Protein AF-A0A2H9QKW8-F1 (afdb_monomer)

Foldseek 3Di:
DDFPFAPQDLPVLVVLLVVLVVLLVVLVPDDQALVCQLVSLVSPLVSQLSNLQSQQSNVRTHDPDSVSSLVSSQPDDDDDPDRSVCSVVSVVVNVCVVPVVDRRGSVCVVDDNDDDDDDDDDD

Structure (mmCIF, N/CA/C/O backbone):
data_AF-A0A2H9QKW8-F1
#
_entry.id   AF-A0A2H9QKW8-F1
#
loop_
_atom_site.group_PDB
_atom_site.id
_atom_site.type_symbol
_atom_site.label_atom_id
_atom_site.label_alt_id
_atom_site.label_comp_id
_atom_site.label_asym_id
_atom_site.label_entity_id
_atom_site.label_seq_id
_atom_site.pdbx_PDB_ins_code
_atom_site.Cartn_x
_atom_site.Cartn_y
_atom_site.Cartn_z
_atom_site.occupancy
_atom_site.B_iso_or_equiv
_atom_site.auth_seq_id
_atom_site.auth_comp_id
_atom_site.auth_asym_id
_atom_site.auth_atom_id
_atom_site.pdbx_PDB_model_num
ATOM 1 N N . MET A 1 1 ? 3.982 5.025 25.384 1.00 41.78 1 MET A N 1
ATOM 2 C CA . MET A 1 1 ? 3.615 5.489 24.026 1.00 41.78 1 MET A CA 1
ATOM 3 C C . MET A 1 1 ? 2.191 6.009 24.084 1.00 41.78 1 MET A C 1
ATOM 5 O O . MET A 1 1 ? 1.300 5.231 24.384 1.00 41.78 1 MET A O 1
ATOM 9 N N . SER A 1 2 ? 1.990 7.316 23.900 1.00 44.78 2 SER A N 1
ATOM 10 C CA . SER A 1 2 ? 0.650 7.911 23.856 1.00 44.78 2 SER A CA 1
ATOM 11 C C . SER A 1 2 ? 0.166 7.875 22.409 1.00 44.78 2 SER A C 1
ATOM 13 O O . SER A 1 2 ? 0.569 8.703 21.594 1.00 44.78 2 SER A O 1
ATOM 15 N N . SER A 1 3 ? -0.624 6.863 22.057 1.00 55.41 3 SER A N 1
ATOM 16 C CA . SER A 1 3 ? -1.391 6.869 20.812 1.00 55.41 3 SER A CA 1
ATOM 17 C C . SER A 1 3 ? -2.355 8.051 20.881 1.00 55.41 3 SER A C 1
ATOM 19 O O . SER A 1 3 ? -3.214 8.082 21.763 1.00 55.41 3 SER A O 1
ATOM 21 N N . ARG A 1 4 ? -2.215 9.047 19.995 1.00 58.78 4 ARG A N 1
ATOM 22 C CA . ARG A 1 4 ? -3.203 10.129 19.891 1.00 58.78 4 ARG A CA 1
ATOM 23 C C . ARG A 1 4 ? -4.526 9.508 19.443 1.00 58.78 4 ARG A C 1
ATOM 25 O O . ARG A 1 4 ? -4.689 9.175 18.271 1.00 58.78 4 ARG A O 1
ATOM 32 N N . ILE A 1 5 ? -5.435 9.315 20.397 1.00 60.81 5 ILE A N 1
ATOM 33 C CA . ILE A 1 5 ? -6.786 8.821 20.144 1.00 60.81 5 ILE A CA 1
ATOM 34 C C . ILE A 1 5 ? -7.520 9.912 19.364 1.00 60.81 5 ILE A C 1
ATOM 36 O O . ILE A 1 5 ? -7.713 11.025 19.855 1.00 60.81 5 ILE A O 1
ATOM 40 N N . LYS A 1 6 ? -7.887 9.600 18.125 1.00 68.12 6 LYS A N 1
ATOM 41 C CA . LYS A 1 6 ? -8.794 10.392 17.298 1.00 68.12 6 LYS A CA 1
ATOM 42 C C . LYS A 1 6 ? -10.198 9.791 17.425 1.00 68.12 6 LYS A C 1
ATOM 44 O O . LYS A 1 6 ? -10.360 8.619 17.753 1.00 68.12 6 LYS A O 1
ATOM 49 N N . HIS A 1 7 ? -11.240 10.573 17.161 1.00 81.25 7 HIS A N 1
ATOM 50 C CA . HIS A 1 7 ? -12.573 9.992 17.011 1.00 81.25 7 HIS A CA 1
ATOM 51 C C . HIS A 1 7 ? -12.584 9.015 15.822 1.00 81.25 7 HIS A C 1
ATOM 53 O O . HIS A 1 7 ? -11.921 9.273 14.813 1.00 81.25 7 HIS A O 1
ATOM 59 N N . GLN A 1 8 ? -13.313 7.901 15.942 1.00 88.44 8 GLN A N 1
ATOM 60 C CA . GLN A 1 8 ? -13.488 6.960 14.834 1.00 88.44 8 GLN A CA 1
ATOM 61 C C . GLN A 1 8 ? -14.112 7.680 13.641 1.00 88.44 8 GLN A C 1
ATOM 63 O O . GLN A 1 8 ? -15.160 8.307 13.771 1.00 88.44 8 GLN A O 1
ATOM 68 N N . ASP A 1 9 ? -13.491 7.565 12.470 1.00 90.44 9 ASP A N 1
ATOM 69 C CA . ASP A 1 9 ? -13.959 8.263 11.274 1.00 90.44 9 ASP A CA 1
ATOM 70 C C . ASP A 1 9 ? -14.073 7.298 10.093 1.00 90.44 9 ASP A C 1
ATOM 72 O O . ASP A 1 9 ? -13.197 7.186 9.233 1.00 90.44 9 ASP A O 1
ATOM 76 N N . LYS A 1 10 ? -15.192 6.566 10.061 1.00 93.56 10 LYS A N 1
ATOM 77 C CA . LYS A 1 10 ? -15.484 5.591 9.000 1.00 93.56 10 LYS A CA 1
ATOM 78 C C . LYS A 1 10 ? -15.580 6.250 7.622 1.00 93.56 10 LYS A C 1
ATOM 80 O O . LYS A 1 10 ? -15.179 5.643 6.633 1.00 93.56 10 LYS A O 1
ATOM 85 N N . LYS A 1 11 ? -16.074 7.491 7.543 1.00 95.31 11 LYS A N 1
ATOM 86 C CA . LYS A 1 11 ? -16.207 8.224 6.274 1.00 95.31 11 LYS A CA 1
ATOM 87 C C . LYS A 1 11 ? -14.831 8.574 5.709 1.00 95.31 11 LYS A C 1
ATOM 89 O O . LYS A 1 11 ? -14.588 8.381 4.515 1.00 95.31 11 LYS A O 1
ATOM 94 N N . ASN A 1 12 ? -13.918 9.032 6.562 1.00 94.94 12 ASN A N 1
ATOM 95 C CA . ASN A 1 12 ? -12.536 9.272 6.172 1.00 94.94 12 ASN A CA 1
ATOM 96 C C . ASN A 1 12 ? -11.824 7.966 5.795 1.00 94.94 12 ASN A C 1
ATOM 98 O O . ASN A 1 12 ? -11.198 7.907 4.742 1.00 94.94 12 ASN A O 1
ATOM 102 N N . ALA A 1 13 ? -11.996 6.890 6.570 1.00 95.94 13 ALA A N 1
ATOM 103 C CA . ALA A 1 13 ? -11.437 5.580 6.226 1.00 95.94 13 ALA A CA 1
ATOM 104 C C . ALA A 1 13 ? -11.871 5.110 4.821 1.00 95.94 13 ALA A C 1
ATOM 106 O O . ALA A 1 13 ? -11.027 4.728 4.013 1.00 95.94 13 ALA A O 1
ATOM 107 N N . ILE A 1 14 ? -13.161 5.225 4.485 1.00 97.50 14 ILE A N 1
ATOM 108 C CA . ILE A 1 14 ? -13.677 4.919 3.137 1.00 97.50 14 ILE A CA 1
ATOM 109 C C . ILE A 1 14 ? -13.042 5.830 2.078 1.00 97.50 14 ILE A C 1
ATOM 111 O O . ILE A 1 14 ? -12.671 5.375 0.998 1.00 97.50 14 ILE A O 1
ATOM 115 N N . SER A 1 15 ? -12.874 7.117 2.383 1.00 97.81 15 SER A N 1
ATOM 116 C CA . SER A 1 15 ? -12.255 8.076 1.460 1.00 97.81 15 SER A CA 1
ATOM 117 C C . SER A 1 15 ? -10.797 7.713 1.149 1.00 97.81 15 SER A C 1
ATOM 119 O O . SER A 1 15 ? -10.379 7.800 -0.008 1.00 97.81 15 SER A O 1
ATOM 121 N N . ILE A 1 16 ? -10.050 7.242 2.153 1.00 97.50 16 ILE A N 1
ATOM 122 C CA . ILE A 1 16 ? -8.675 6.748 2.007 1.00 97.50 16 ILE A CA 1
ATOM 123 C C . ILE A 1 16 ? -8.641 5.472 1.156 1.00 97.50 16 ILE A C 1
ATOM 125 O O . ILE A 1 16 ? -7.817 5.380 0.246 1.00 97.50 16 ILE A O 1
ATOM 129 N N . ILE A 1 17 ? -9.556 4.522 1.394 1.00 97.94 17 ILE A N 1
ATOM 130 C CA . ILE A 1 17 ? -9.677 3.292 0.589 1.00 97.94 17 ILE A CA 1
ATOM 131 C C . ILE A 1 17 ? -9.920 3.643 -0.881 1.00 97.94 17 ILE A C 1
ATOM 133 O O . ILE A 1 17 ? -9.159 3.217 -1.746 1.00 97.94 17 ILE A O 1
ATOM 137 N N . ASN A 1 18 ? -10.905 4.497 -1.160 1.00 97.81 18 ASN A N 1
ATOM 138 C CA . ASN A 1 18 ? -11.241 4.900 -2.526 1.00 97.81 18 ASN A CA 1
ATOM 139 C C . ASN A 1 18 ? -10.073 5.625 -3.216 1.00 97.81 18 ASN A C 1
ATOM 141 O O . ASN A 1 18 ? -9.869 5.495 -4.422 1.00 97.81 18 ASN A O 1
ATOM 145 N N . ALA A 1 19 ? -9.304 6.426 -2.471 1.00 98.12 19 ALA A N 1
ATOM 146 C CA . ALA A 1 19 ? -8.114 7.081 -3.001 1.00 98.12 19 ALA A CA 1
ATOM 147 C C . ALA A 1 19 ? -6.999 6.075 -3.327 1.00 98.12 19 ALA A C 1
ATOM 149 O O . ALA A 1 19 ? -6.394 6.180 -4.394 1.00 98.12 19 ALA A O 1
ATOM 150 N N . SER A 1 20 ? -6.764 5.100 -2.443 1.00 97.62 20 SER A N 1
ATOM 151 C CA . SER A 1 20 ? -5.800 4.014 -2.653 1.00 97.62 20 SER A CA 1
ATOM 152 C C . SER A 1 20 ? -6.165 3.178 -3.881 1.00 97.62 20 SER A C 1
ATOM 154 O O . SER A 1 20 ? -5.327 2.944 -4.749 1.00 97.62 20 SER A O 1
ATOM 156 N N . GLU A 1 21 ? -7.442 2.822 -4.027 1.00 97.38 21 GLU A N 1
ATOM 157 C CA . GLU A 1 21 ? -7.932 2.062 -5.174 1.00 97.38 21 GLU A CA 1
ATOM 158 C C . GLU A 1 21 ? -7.700 2.804 -6.495 1.00 97.38 21 GLU A C 1
ATOM 160 O O . GLU A 1 21 ? -7.116 2.239 -7.419 1.00 97.38 21 GLU A O 1
ATOM 165 N N . ARG A 1 22 ? -8.068 4.091 -6.589 1.00 97.88 22 ARG A N 1
ATOM 166 C CA . ARG A 1 22 ? -7.826 4.887 -7.807 1.00 97.88 22 ARG A CA 1
ATOM 167 C C . ARG A 1 22 ? -6.342 4.946 -8.179 1.00 97.88 22 ARG A C 1
ATOM 169 O O . ARG A 1 22 ? -6.007 4.842 -9.359 1.00 97.88 22 ARG A O 1
ATOM 176 N N . GLN A 1 23 ? -5.457 5.098 -7.193 1.00 97.38 23 GLN A N 1
ATOM 177 C CA . GLN A 1 23 ? -4.010 5.119 -7.428 1.00 97.38 23 GLN A CA 1
ATOM 178 C C . GLN A 1 23 ? -3.477 3.757 -7.875 1.00 97.38 23 GLN A C 1
ATOM 180 O O . GLN A 1 23 ? -2.667 3.696 -8.803 1.00 97.38 23 GLN A O 1
ATOM 185 N N . MET A 1 24 ? -3.953 2.666 -7.272 1.00 96.06 24 MET A N 1
ATOM 186 C CA . MET A 1 24 ? -3.599 1.311 -7.688 1.00 96.06 24 MET A CA 1
ATOM 187 C C . MET A 1 24 ? -4.050 1.053 -9.128 1.00 96.06 24 MET A C 1
ATOM 189 O O . MET A 1 24 ? -3.249 0.623 -9.951 1.00 96.06 24 MET A O 1
ATOM 193 N N . GLN A 1 25 ? -5.295 1.399 -9.469 1.00 96.00 25 GLN A N 1
ATOM 194 C CA . GLN A 1 25 ? -5.834 1.244 -10.824 1.00 96.00 25 GLN A CA 1
ATOM 195 C C . GLN A 1 25 ? -5.033 2.028 -11.868 1.00 96.00 25 GLN A C 1
ATOM 197 O O . GLN A 1 25 ? -4.827 1.544 -12.978 1.00 96.00 25 GLN A O 1
ATOM 202 N N . PHE A 1 26 ? -4.559 3.229 -11.531 1.00 94.88 26 PHE A N 1
ATOM 203 C CA . PHE A 1 26 ? -3.646 3.971 -12.397 1.00 94.88 26 PHE A CA 1
ATOM 204 C C . PHE A 1 26 ? -2.285 3.273 -12.521 1.00 94.88 26 PHE A C 1
ATOM 206 O O . PHE A 1 26 ? -1.790 3.082 -13.628 1.00 94.88 26 PHE A O 1
ATOM 213 N N . THR A 1 27 ? -1.704 2.848 -11.398 1.00 93.62 27 THR A N 1
ATOM 214 C CA . THR A 1 27 ? -0.386 2.195 -11.346 1.00 93.62 27 THR A CA 1
ATOM 215 C C . THR A 1 27 ? -0.356 0.905 -12.167 1.00 93.62 27 THR A C 1
ATOM 217 O O . THR A 1 27 ? 0.603 0.659 -12.890 1.00 93.62 27 THR A O 1
ATOM 220 N N . LEU A 1 28 ? -1.428 0.110 -12.120 1.00 89.69 28 LEU A N 1
ATOM 221 C CA . LEU A 1 28 ? -1.555 -1.142 -12.874 1.00 89.69 28 LEU A CA 1
ATOM 222 C C . LEU A 1 28 ? -1.678 -0.943 -14.394 1.00 89.69 28 LEU A C 1
ATOM 224 O O . LEU A 1 28 ? -1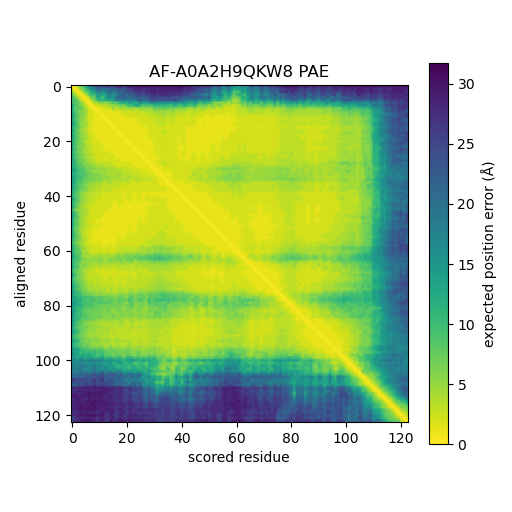.483 -1.897 -15.141 1.00 89.69 28 LEU A O 1
ATOM 228 N N . LYS A 1 29 ? -1.984 0.275 -14.856 1.00 93.62 29 LYS A N 1
ATOM 229 C CA . LYS A 1 29 ? -2.024 0.625 -16.286 1.00 93.62 29 LYS A CA 1
ATOM 230 C C . LYS A 1 29 ? -0.675 1.102 -16.822 1.00 93.62 29 LYS A C 1
ATOM 232 O O . LYS A 1 29 ? -0.561 1.319 -18.023 1.00 93.62 29 LYS A O 1
ATOM 237 N N . GLN A 1 30 ? 0.316 1.328 -15.959 1.00 91.25 30 GLN A N 1
ATOM 238 C CA . GLN A 1 30 ? 1.621 1.821 -16.390 1.00 91.25 30 GLN A CA 1
ATOM 239 C C . GLN A 1 30 ? 2.431 0.708 -17.056 1.00 91.25 30 GLN A C 1
ATOM 241 O O . GLN A 1 30 ? 2.491 -0.418 -16.556 1.00 91.25 30 GLN A O 1
ATOM 246 N N . ASP A 1 31 ? 3.119 1.047 -18.144 1.00 91.00 31 ASP A N 1
ATOM 247 C CA . ASP A 1 31 ? 4.074 0.138 -18.764 1.00 91.00 31 ASP A CA 1
ATOM 248 C C . ASP A 1 31 ? 5.223 -0.161 -17.812 1.00 91.00 31 ASP A C 1
ATOM 250 O O . ASP A 1 31 ? 5.803 0.739 -17.205 1.00 91.00 31 ASP A O 1
ATOM 254 N N . VAL A 1 32 ? 5.582 -1.439 -17.703 1.00 88.12 32 VAL A N 1
ATOM 255 C CA . VAL A 1 32 ? 6.696 -1.877 -16.863 1.00 88.12 32 VAL A CA 1
ATOM 256 C C . VAL A 1 32 ? 8.004 -1.767 -17.652 1.00 88.12 32 VAL A C 1
ATOM 258 O O . VAL A 1 32 ? 8.327 -2.635 -18.477 1.00 88.12 32 VAL A O 1
ATOM 261 N N . THR A 1 33 ? 8.766 -0.712 -17.373 1.00 87.88 33 THR A N 1
ATOM 262 C CA . THR A 1 33 ? 10.115 -0.430 -17.887 1.00 87.88 33 THR A CA 1
ATOM 263 C C . THR A 1 33 ? 11.074 -0.205 -16.716 1.00 87.88 33 THR A C 1
ATOM 265 O O . THR A 1 33 ? 10.639 -0.159 -15.564 1.00 87.88 33 THR A O 1
ATOM 268 N N . ASP A 1 34 ? 12.378 -0.103 -16.973 1.00 80.56 34 ASP A N 1
ATOM 269 C CA . ASP A 1 34 ? 13.352 0.177 -15.908 1.00 80.56 34 ASP A CA 1
ATOM 270 C C . ASP A 1 34 ? 13.149 1.594 -15.333 1.00 80.56 34 ASP A C 1
ATOM 272 O O . ASP A 1 34 ? 13.275 1.809 -14.128 1.00 80.56 34 ASP A O 1
ATOM 276 N N . GLU A 1 35 ? 12.730 2.544 -16.171 1.00 84.06 35 GLU A N 1
ATOM 277 C CA . GLU A 1 35 ? 12.431 3.928 -15.792 1.00 84.06 35 GLU A CA 1
ATOM 278 C C . GLU A 1 35 ? 11.158 4.033 -14.938 1.00 84.06 35 GLU A C 1
ATOM 280 O O . GLU A 1 35 ? 11.099 4.816 -13.986 1.00 84.06 35 GLU A O 1
ATOM 285 N N . SER A 1 36 ? 10.126 3.239 -15.246 1.00 86.44 36 SER A N 1
ATOM 286 C CA . SER A 1 36 ? 8.856 3.259 -14.508 1.00 86.44 36 SER A CA 1
ATOM 287 C C . SER A 1 36 ? 8.859 2.360 -13.269 1.00 86.44 36 SER A C 1
ATOM 289 O O . SER A 1 36 ? 8.071 2.589 -12.345 1.00 86.44 36 SER A O 1
ATOM 291 N N . ALA A 1 37 ? 9.758 1.371 -13.206 1.00 86.25 37 ALA A N 1
ATOM 292 C CA . ALA A 1 37 ? 9.802 0.348 -12.164 1.00 86.25 37 ALA A CA 1
ATOM 293 C C . ALA A 1 37 ? 9.815 0.931 -10.748 1.00 86.25 37 ALA A C 1
ATOM 295 O O . ALA A 1 37 ? 9.089 0.457 -9.871 1.00 86.25 37 ALA A O 1
ATOM 296 N N . PHE A 1 38 ? 10.610 1.979 -10.524 1.00 86.50 38 PHE A N 1
ATOM 297 C CA . PHE A 1 38 ? 10.668 2.649 -9.230 1.00 86.50 38 PHE A CA 1
ATOM 298 C C . PHE A 1 38 ? 9.307 3.227 -8.820 1.00 86.50 38 PHE A C 1
ATOM 300 O O . PHE A 1 38 ? 8.824 2.953 -7.719 1.00 86.50 38 PHE A O 1
ATOM 307 N N . ASN A 1 39 ? 8.674 3.989 -9.712 1.00 89.31 39 ASN A N 1
ATOM 308 C CA . ASN A 1 39 ? 7.392 4.636 -9.441 1.00 89.31 39 ASN A CA 1
ATOM 309 C C . ASN A 1 39 ? 6.280 3.608 -9.218 1.00 89.31 39 ASN A C 1
ATOM 311 O O . ASN A 1 39 ? 5.468 3.781 -8.311 1.00 89.31 39 ASN A O 1
ATOM 315 N N . ILE A 1 40 ? 6.300 2.504 -9.967 1.00 90.88 40 ILE A N 1
ATOM 316 C CA . ILE A 1 40 ? 5.362 1.391 -9.797 1.00 90.88 40 ILE A CA 1
ATOM 317 C C . ILE A 1 40 ? 5.528 0.755 -8.410 1.00 90.88 40 ILE A C 1
ATOM 319 O O . ILE A 1 40 ? 4.558 0.653 -7.660 1.00 90.88 40 ILE A O 1
ATOM 323 N N . ILE A 1 41 ? 6.754 0.382 -8.020 1.00 89.25 41 ILE A N 1
ATOM 324 C CA . ILE A 1 41 ? 7.031 -0.223 -6.702 1.00 89.25 41 ILE A CA 1
ATOM 325 C C . ILE A 1 41 ? 6.620 0.725 -5.577 1.00 89.25 41 ILE A C 1
ATOM 327 O O . ILE A 1 41 ? 5.979 0.307 -4.608 1.00 89.25 41 ILE A O 1
ATOM 331 N N . ARG A 1 42 ? 6.981 2.006 -5.712 1.00 90.38 42 ARG A N 1
ATOM 332 C CA . ARG A 1 42 ? 6.638 3.044 -4.745 1.00 90.38 42 ARG A CA 1
ATOM 333 C C . ARG A 1 42 ? 5.126 3.150 -4.588 1.00 90.38 42 ARG A C 1
ATOM 335 O O . ARG A 1 42 ? 4.644 3.069 -3.465 1.00 90.38 42 ARG A O 1
ATOM 342 N N . ASN A 1 43 ? 4.387 3.289 -5.684 1.00 94.25 43 ASN A N 1
ATOM 343 C CA . ASN A 1 43 ? 2.943 3.492 -5.632 1.00 94.25 43 ASN A CA 1
ATOM 344 C C . ASN A 1 43 ? 2.199 2.261 -5.114 1.00 94.25 43 ASN A C 1
ATOM 346 O O . ASN A 1 43 ? 1.295 2.420 -4.299 1.00 94.25 43 ASN A O 1
ATOM 350 N N . ILE A 1 44 ? 2.607 1.045 -5.496 1.00 93.06 44 ILE A N 1
ATOM 351 C CA . ILE A 1 44 ? 2.027 -0.188 -4.940 1.00 93.06 44 ILE A CA 1
ATOM 352 C C . ILE A 1 44 ? 2.191 -0.199 -3.417 1.00 93.06 44 ILE A C 1
ATOM 354 O O . ILE A 1 44 ? 1.220 -0.414 -2.691 1.00 93.06 44 ILE A O 1
ATOM 358 N N . TYR A 1 45 ? 3.402 0.076 -2.922 1.00 93.94 45 TYR A N 1
ATOM 359 C CA . TYR A 1 45 ? 3.651 0.165 -1.485 1.00 93.94 45 TYR A CA 1
ATOM 360 C C . TYR A 1 45 ? 2.792 1.249 -0.810 1.00 93.94 45 TYR A C 1
ATOM 362 O O . TYR A 1 45 ? 2.172 0.979 0.218 1.00 93.94 45 TYR A O 1
ATOM 370 N N . GLU A 1 46 ? 2.737 2.459 -1.373 1.00 95.44 46 GLU A N 1
ATOM 371 C CA . GLU A 1 46 ? 1.965 3.565 -0.796 1.00 95.44 46 GLU A CA 1
ATOM 372 C C . GLU A 1 46 ? 0.463 3.254 -0.755 1.00 95.44 46 GLU A C 1
ATOM 374 O O . GLU A 1 46 ? -0.185 3.546 0.248 1.00 95.44 46 GLU A O 1
ATOM 379 N N . CYS A 1 47 ? -0.083 2.579 -1.770 1.00 96.38 47 CYS A N 1
ATOM 380 C CA . CYS A 1 47 ? -1.480 2.145 -1.771 1.00 96.38 47 CYS A CA 1
ATOM 381 C C . CYS A 1 47 ? -1.772 1.189 -0.605 1.00 96.38 47 CYS A C 1
ATOM 383 O O . CYS A 1 47 ? -2.743 1.390 0.128 1.00 96.38 47 CYS A O 1
ATOM 385 N N . PHE A 1 48 ? -0.917 0.189 -0.366 1.00 95.19 48 PHE A N 1
ATOM 386 C CA . PHE A 1 48 ? -1.075 -0.697 0.792 1.00 95.19 48 PHE A CA 1
ATOM 387 C C . PHE A 1 48 ? -0.892 0.041 2.121 1.00 95.19 48 PHE A C 1
ATOM 389 O O . PHE A 1 48 ? -1.635 -0.201 3.072 1.00 95.19 48 PHE A O 1
ATOM 396 N N . ARG A 1 49 ? 0.046 0.990 2.189 1.00 95.94 49 ARG A N 1
ATOM 397 C CA . ARG A 1 49 ? 0.220 1.846 3.365 1.00 95.94 49 ARG A CA 1
ATOM 398 C C . ARG A 1 49 ? -1.048 2.657 3.669 1.00 95.94 49 ARG A C 1
ATOM 400 O O . ARG A 1 49 ? -1.451 2.732 4.826 1.00 95.94 49 ARG A O 1
ATOM 407 N N . MET A 1 50 ? -1.705 3.207 2.646 1.00 96.81 50 MET A N 1
ATOM 408 C CA . MET A 1 50 ? -2.989 3.904 2.783 1.00 96.81 50 MET A CA 1
ATOM 409 C C . MET A 1 50 ? -4.103 2.980 3.287 1.00 96.81 50 MET A C 1
ATOM 411 O O . MET A 1 50 ? -4.918 3.403 4.099 1.00 96.81 50 MET A O 1
ATOM 415 N N . LEU A 1 51 ? -4.135 1.713 2.866 1.00 96.25 51 LEU A N 1
ATOM 416 C CA . LEU A 1 51 ? -5.106 0.753 3.404 1.00 96.25 51 LEU A CA 1
ATOM 417 C C . LEU A 1 51 ? -4.877 0.498 4.901 1.00 96.25 51 LEU A C 1
ATOM 419 O O . LEU A 1 51 ? -5.834 0.478 5.669 1.00 96.25 51 LEU A O 1
ATOM 423 N N . GLY A 1 52 ? -3.619 0.383 5.331 1.00 95.56 52 GLY A N 1
ATOM 424 C CA . GLY A 1 52 ? -3.266 0.326 6.752 1.00 95.56 52 GLY A CA 1
ATOM 425 C C . GLY A 1 52 ? -3.709 1.566 7.539 1.00 95.56 52 GLY A C 1
ATOM 426 O O . GLY A 1 52 ? -4.265 1.450 8.630 1.00 95.56 52 GLY A O 1
ATOM 427 N N . ASP A 1 53 ? -3.531 2.755 6.956 1.00 95.81 53 ASP A N 1
ATOM 428 C CA . ASP A 1 53 ? -4.010 4.021 7.527 1.00 95.81 53 ASP A CA 1
ATOM 429 C C . ASP A 1 53 ? -5.537 4.042 7.677 1.00 95.81 53 ASP A C 1
ATOM 431 O O . ASP A 1 53 ? -6.059 4.420 8.723 1.00 95.81 53 ASP A O 1
ATOM 435 N N . ALA A 1 54 ? -6.270 3.559 6.669 1.00 96.25 54 ALA A N 1
ATOM 436 C CA . ALA A 1 54 ? -7.724 3.461 6.728 1.00 96.25 54 ALA A CA 1
ATOM 437 C C . ALA A 1 54 ? -8.198 2.561 7.881 1.00 96.25 54 ALA A C 1
ATOM 439 O O . ALA A 1 54 ? -9.170 2.898 8.563 1.00 96.25 54 ALA A O 1
ATOM 440 N N . VAL A 1 55 ? -7.495 1.453 8.149 1.00 95.25 55 VAL A N 1
ATOM 441 C CA . VAL A 1 55 ? -7.782 0.581 9.301 1.00 95.25 55 VAL A CA 1
ATOM 442 C C . VAL A 1 55 ? -7.606 1.346 10.612 1.00 95.25 55 VAL A C 1
ATOM 444 O O . VAL A 1 55 ? -8.512 1.327 11.447 1.00 95.25 55 VAL A O 1
ATOM 447 N N . LEU A 1 56 ? -6.490 2.055 10.790 1.00 94.50 56 LEU A N 1
ATOM 448 C CA . LEU A 1 56 ? -6.222 2.846 11.997 1.00 94.50 56 LEU A CA 1
ATOM 449 C C . LEU A 1 56 ? -7.265 3.950 12.195 1.00 94.50 56 LEU A C 1
ATOM 451 O O . LEU A 1 56 ? -7.875 4.042 13.261 1.00 94.50 56 LEU A O 1
ATOM 455 N N . VAL A 1 57 ? -7.561 4.712 11.142 1.00 94.50 57 VAL A N 1
ATOM 456 C CA . VAL A 1 57 ? -8.571 5.779 11.152 1.00 94.50 57 VAL A CA 1
ATOM 457 C C . VAL A 1 57 ? -9.959 5.237 11.506 1.00 94.50 57 VAL A C 1
ATOM 459 O O . VAL A 1 57 ? -10.673 5.844 12.309 1.00 94.50 57 VAL A O 1
ATOM 462 N N . SER A 1 58 ? -10.334 4.067 10.977 1.00 94.62 58 SER A N 1
ATOM 463 C CA . SER A 1 58 ? -11.619 3.428 11.297 1.00 94.62 58 SER A CA 1
ATOM 464 C C . SER A 1 58 ? -11.744 3.043 12.776 1.00 94.62 58 SER A C 1
ATOM 466 O O . SER A 1 58 ? -12.846 3.034 13.321 1.00 94.62 58 SER A O 1
ATOM 468 N N . LYS A 1 59 ? -10.609 2.779 13.435 1.00 92.56 59 LYS A N 1
ATOM 469 C CA . LYS A 1 59 ? -10.502 2.445 14.859 1.00 92.56 59 LYS A CA 1
ATOM 470 C C . LYS A 1 59 ? -10.312 3.673 15.758 1.00 92.56 59 LYS A C 1
ATOM 472 O O . LYS A 1 59 ? -10.357 3.528 16.976 1.00 92.56 59 LYS A O 1
ATOM 477 N N . GLY A 1 60 ? -10.155 4.870 15.186 1.00 92.25 60 GLY A N 1
ATOM 478 C CA . GLY A 1 60 ? -9.902 6.100 15.943 1.00 92.25 60 GLY A CA 1
ATOM 479 C C . GLY A 1 60 ? -8.433 6.281 16.334 1.00 92.25 60 GLY A C 1
ATOM 480 O O . GLY A 1 60 ? -8.120 6.952 17.313 1.00 92.25 60 GLY A O 1
ATOM 481 N N . PHE A 1 61 ? -7.505 5.693 15.584 1.00 91.88 61 PHE A N 1
ATOM 482 C CA . PHE A 1 61 ? -6.073 5.899 15.778 1.00 91.88 61 PHE A CA 1
ATOM 483 C C . PHE A 1 61 ? -5.508 6.792 14.677 1.00 91.88 61 PHE A C 1
ATOM 485 O O . PHE A 1 61 ? -5.875 6.681 13.507 1.00 91.88 61 PHE A O 1
ATOM 492 N N . ALA A 1 62 ? -4.609 7.695 15.060 1.00 88.38 62 ALA A N 1
ATOM 493 C CA . ALA A 1 62 ? -3.756 8.393 14.113 1.00 88.38 62 ALA A CA 1
ATOM 494 C C . ALA A 1 62 ? -2.507 7.549 13.848 1.00 88.38 62 ALA A C 1
ATOM 496 O O . ALA A 1 62 ? -1.856 7.118 14.797 1.00 88.38 62 ALA A O 1
ATOM 497 N N . SER A 1 63 ? -2.160 7.358 12.578 1.00 87.56 63 SER A N 1
ATOM 498 C CA . SER A 1 63 ? -0.923 6.676 12.200 1.00 87.56 63 SER A CA 1
ATOM 499 C C . SER A 1 63 ? 0.301 7.476 12.629 1.00 87.56 63 SER A C 1
ATOM 501 O O . SER A 1 63 ? 0.426 8.651 12.273 1.00 87.56 63 SER A O 1
ATOM 503 N N . ILE A 1 64 ? 1.212 6.842 13.367 1.00 86.62 64 ILE A N 1
ATOM 504 C CA . ILE A 1 64 ? 2.458 7.477 13.823 1.00 86.62 64 ILE A CA 1
ATOM 505 C C . ILE A 1 64 ? 3.600 7.162 12.858 1.00 86.62 64 ILE A C 1
ATOM 507 O O . ILE A 1 64 ? 4.418 8.028 12.548 1.00 86.62 64 ILE A O 1
ATOM 511 N N . ASP A 1 65 ? 3.642 5.930 12.357 1.00 89.50 65 ASP A N 1
ATOM 512 C CA . ASP A 1 65 ? 4.653 5.490 11.411 1.00 89.50 65 ASP A CA 1
ATOM 513 C C . ASP A 1 65 ? 4.084 4.526 10.362 1.00 89.50 65 ASP A C 1
ATOM 515 O O . ASP A 1 65 ? 2.973 3.998 10.460 1.00 89.50 65 ASP A O 1
ATOM 519 N N . HIS A 1 66 ? 4.871 4.296 9.313 1.00 89.94 66 HIS A N 1
ATOM 520 C CA . HIS A 1 66 ? 4.449 3.421 8.228 1.00 89.94 66 HIS A CA 1
ATOM 521 C C . HIS A 1 66 ? 4.456 1.937 8.611 1.00 89.94 66 HIS A C 1
ATOM 523 O O . HIS A 1 66 ? 3.832 1.129 7.930 1.00 89.94 66 HIS A O 1
ATOM 529 N N . VAL A 1 67 ? 5.212 1.548 9.637 1.00 91.06 67 VAL A N 1
ATOM 530 C CA . VAL A 1 67 ? 5.321 0.155 10.080 1.00 91.06 67 VAL A CA 1
ATOM 531 C C . VAL A 1 67 ? 4.032 -0.266 10.780 1.00 91.06 67 VAL A C 1
ATOM 533 O O . VAL A 1 67 ? 3.546 -1.364 10.530 1.00 91.06 67 VAL A O 1
ATOM 536 N N . GLU A 1 68 ? 3.458 0.607 11.602 1.00 92.88 68 GLU A N 1
ATOM 537 C CA . GLU A 1 68 ? 2.165 0.441 12.259 1.00 92.88 68 GLU A CA 1
ATOM 538 C C . GLU A 1 68 ? 1.053 0.215 11.231 1.00 92.88 68 GLU A C 1
ATOM 540 O O . GLU A 1 68 ? 0.321 -0.768 11.325 1.00 92.88 68 GLU A O 1
ATOM 545 N N . GLN A 1 69 ? 1.005 1.049 10.187 1.00 94.31 69 GLN A N 1
ATOM 546 C CA . GLN A 1 69 ? 0.049 0.915 9.083 1.00 94.31 69 GLN A CA 1
ATOM 547 C C . GLN A 1 69 ? 0.136 -0.473 8.422 1.00 94.31 69 GLN A C 1
ATOM 549 O O . GLN A 1 69 ? -0.883 -1.138 8.234 1.00 94.31 69 GLN A O 1
ATOM 554 N N . ILE A 1 70 ? 1.347 -0.956 8.113 1.00 93.44 70 ILE A N 1
ATOM 555 C CA . ILE A 1 70 ? 1.517 -2.289 7.509 1.00 93.44 70 ILE A CA 1
ATOM 556 C C . ILE A 1 70 ? 1.143 -3.407 8.489 1.00 93.44 70 ILE A C 1
ATOM 558 O O . ILE A 1 70 ? 0.471 -4.355 8.093 1.00 93.44 70 ILE A O 1
ATOM 562 N N . LYS A 1 71 ? 1.515 -3.291 9.767 1.00 92.31 71 LYS A N 1
ATOM 563 C CA . LYS A 1 71 ? 1.162 -4.288 10.790 1.00 92.31 71 LYS A CA 1
ATOM 564 C C . LYS A 1 71 ? -0.345 -4.415 10.979 1.00 92.31 71 LYS A C 1
ATOM 566 O O . LYS A 1 71 ? -0.833 -5.517 11.200 1.00 92.31 71 LYS A O 1
ATOM 571 N N . GLU A 1 72 ? -1.088 -3.314 10.920 1.00 92.38 72 GLU A N 1
ATOM 572 C CA . GLU A 1 72 ? -2.550 -3.363 10.988 1.00 92.38 72 GLU A CA 1
ATOM 573 C C . GLU A 1 72 ? -3.162 -4.033 9.761 1.00 92.38 72 GLU A C 1
ATOM 575 O O . GLU A 1 72 ? -4.105 -4.811 9.896 1.00 92.38 72 GLU A O 1
ATOM 580 N N . LEU A 1 73 ? -2.595 -3.787 8.579 1.00 90.56 73 LEU A N 1
ATOM 581 C CA . LEU A 1 73 ? -3.022 -4.442 7.349 1.00 90.56 73 LEU A CA 1
ATOM 582 C C . LEU A 1 73 ? -2.764 -5.960 7.381 1.00 90.56 73 LEU A C 1
ATOM 584 O O . LEU A 1 73 ? -3.622 -6.735 6.971 1.00 90.56 73 LEU A O 1
ATOM 588 N N . GLU A 1 74 ? -1.616 -6.397 7.909 1.00 89.19 74 GLU A N 1
ATOM 589 C CA . GLU A 1 74 ? -1.247 -7.819 8.047 1.00 89.19 74 GLU A CA 1
ATOM 590 C C . GLU A 1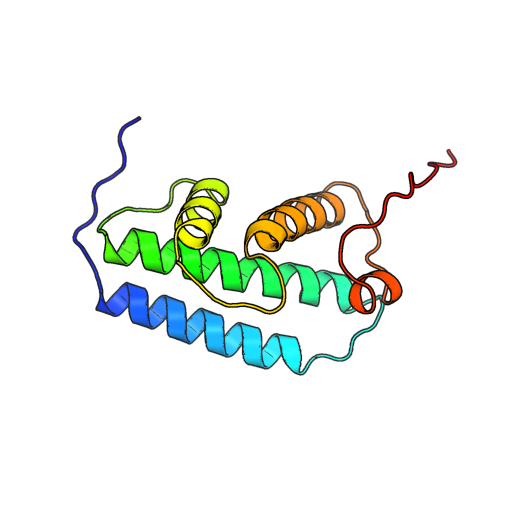 74 ? -2.176 -8.608 8.987 1.00 89.19 74 GLU A C 1
ATOM 592 O O . GLU A 1 74 ? -2.232 -9.834 8.903 1.00 89.19 74 GLU A O 1
ATOM 597 N N . LYS A 1 75 ? -2.932 -7.928 9.859 1.00 90.38 75 LYS A N 1
ATOM 598 C CA . LYS A 1 75 ? -3.930 -8.559 10.740 1.00 90.38 75 LYS A CA 1
ATOM 599 C C . LYS A 1 75 ? -5.240 -8.888 10.024 1.00 90.38 75 LYS A C 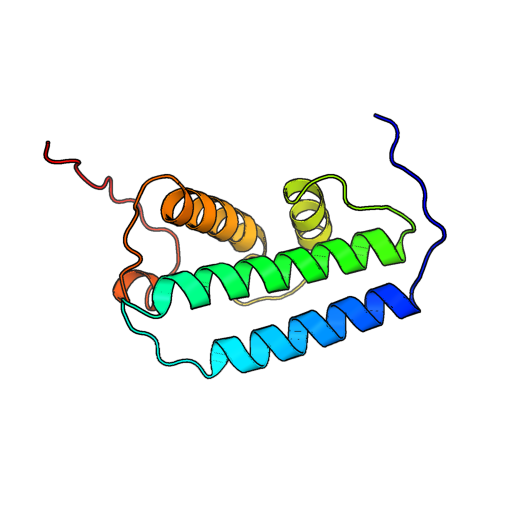1
ATOM 601 O O . LYS A 1 75 ? -6.067 -9.599 10.595 1.00 90.38 75 LYS A O 1
ATOM 606 N N . ILE A 1 76 ? -5.469 -8.359 8.820 1.00 87.25 76 ILE A N 1
ATOM 607 C CA . ILE A 1 76 ? -6.698 -8.624 8.071 1.00 87.25 76 ILE A CA 1
ATOM 608 C C . ILE A 1 76 ? -6.626 -10.038 7.482 1.00 87.25 76 ILE A C 1
ATOM 610 O O . ILE A 1 76 ? -5.711 -10.331 6.709 1.00 87.25 76 ILE A O 1
ATOM 614 N N . PRO A 1 77 ? -7.599 -10.916 7.777 1.00 82.50 77 PRO A N 1
ATOM 615 C CA . PRO A 1 77 ? -7.674 -12.216 7.135 1.00 82.50 77 PRO A CA 1
ATOM 616 C C . PRO A 1 77 ? -8.079 -12.030 5.668 1.00 82.50 77 PRO A C 1
ATOM 618 O O . PRO A 1 77 ? -9.247 -11.806 5.356 1.00 82.50 77 PRO A O 1
ATOM 621 N N . ALA A 1 78 ? -7.113 -12.125 4.759 1.00 81.56 78 ALA A N 1
ATOM 622 C CA . ALA A 1 78 ? -7.349 -12.077 3.322 1.00 81.56 78 ALA A CA 1
ATOM 623 C C . ALA A 1 78 ? -6.791 -13.336 2.654 1.00 81.56 78 ALA A C 1
ATOM 625 O O . ALA A 1 78 ? -5.649 -13.730 2.893 1.00 81.56 78 ALA A O 1
ATOM 626 N N . LYS A 1 79 ? -7.596 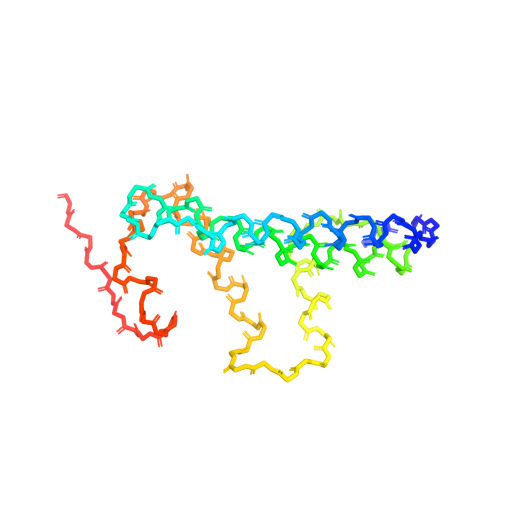-13.962 1.790 1.00 83.19 79 LYS A N 1
ATOM 627 C CA . LYS A 1 79 ? -7.125 -15.023 0.896 1.00 83.19 79 LYS A CA 1
ATOM 628 C C . LYS A 1 79 ? -6.590 -14.365 -0.366 1.00 83.19 79 LYS A C 1
ATOM 630 O O . LYS A 1 79 ? -7.360 -13.947 -1.224 1.00 83.19 79 LYS A O 1
ATOM 635 N N . THR A 1 80 ? -5.277 -14.247 -0.450 1.00 82.25 80 THR A N 1
ATOM 636 C CA . THR A 1 80 ? -4.579 -13.667 -1.595 1.00 82.25 80 THR A CA 1
ATOM 637 C C . THR A 1 80 ? -3.607 -14.690 -2.162 1.00 82.25 80 THR A C 1
ATOM 639 O O . THR A 1 80 ? -3.062 -15.511 -1.428 1.00 82.25 80 THR A O 1
ATOM 642 N N . GLU A 1 81 ? -3.350 -14.629 -3.468 1.00 85.44 81 GLU A N 1
ATOM 643 C CA . GLU A 1 81 ? -2.352 -15.496 -4.117 1.00 85.44 81 GLU A CA 1
ATOM 644 C C . GLU A 1 81 ? -0.948 -15.317 -3.527 1.00 85.44 81 GLU A C 1
ATOM 646 O O . GLU A 1 81 ? -0.116 -16.221 -3.570 1.00 85.44 81 GLU A O 1
ATOM 651 N N . ARG A 1 82 ? -0.671 -14.130 -2.976 1.00 82.12 82 ARG A N 1
ATOM 652 C CA . ARG A 1 82 ? 0.600 -13.790 -2.341 1.00 82.12 82 ARG A CA 1
ATOM 653 C C . ARG A 1 82 ? 0.381 -13.261 -0.926 1.00 82.12 82 ARG A C 1
ATOM 655 O O . ARG A 1 82 ? -0.572 -12.508 -0.728 1.00 82.12 82 ARG A O 1
ATOM 662 N N . PRO A 1 83 ? 1.263 -13.567 0.039 1.00 84.56 83 PRO A N 1
ATOM 663 C CA . PRO A 1 83 ? 1.119 -13.082 1.409 1.00 84.56 83 PRO A CA 1
ATOM 664 C C . PRO A 1 83 ? 1.138 -11.551 1.506 1.00 84.56 83 PRO A C 1
ATOM 666 O O . PRO A 1 83 ? 1.994 -10.901 0.901 1.00 84.56 83 PRO A O 1
ATOM 669 N N . ILE A 1 84 ? 0.268 -10.977 2.348 1.00 83.31 84 ILE A N 1
ATOM 670 C CA . ILE A 1 84 ? 0.274 -9.534 2.667 1.00 83.31 84 ILE A CA 1
ATOM 671 C C . ILE A 1 84 ? 1.622 -9.095 3.263 1.00 83.31 84 ILE A C 1
ATOM 673 O O . ILE A 1 84 ? 2.059 -7.970 3.033 1.00 83.31 84 ILE A O 1
ATOM 677 N N . SER A 1 85 ? 2.345 -9.993 3.939 1.00 81.94 85 SER A N 1
ATOM 678 C CA . SER A 1 85 ? 3.672 -9.708 4.504 1.00 81.94 85 SER A CA 1
ATOM 679 C C . SER A 1 85 ? 4.718 -9.263 3.469 1.00 81.94 85 SER A C 1
ATOM 681 O O . SER A 1 85 ? 5.711 -8.618 3.818 1.00 81.94 85 SER A O 1
ATOM 683 N N . LEU A 1 86 ? 4.486 -9.516 2.173 1.00 85.44 86 LEU A N 1
ATOM 684 C CA . LEU A 1 86 ? 5.314 -8.971 1.093 1.00 85.44 86 LEU A CA 1
ATOM 685 C C . LEU A 1 86 ? 5.286 -7.439 1.025 1.00 85.44 86 LEU A C 1
ATOM 687 O O . LEU A 1 86 ? 6.234 -6.839 0.517 1.00 85.44 86 LEU A O 1
ATOM 691 N N . VAL A 1 87 ? 4.261 -6.780 1.568 1.00 87.88 87 VAL A N 1
ATOM 692 C CA . VAL A 1 87 ? 4.192 -5.314 1.621 1.00 87.88 87 VAL A CA 1
ATOM 693 C C . VAL A 1 87 ? 5.353 -4.735 2.438 1.00 87.8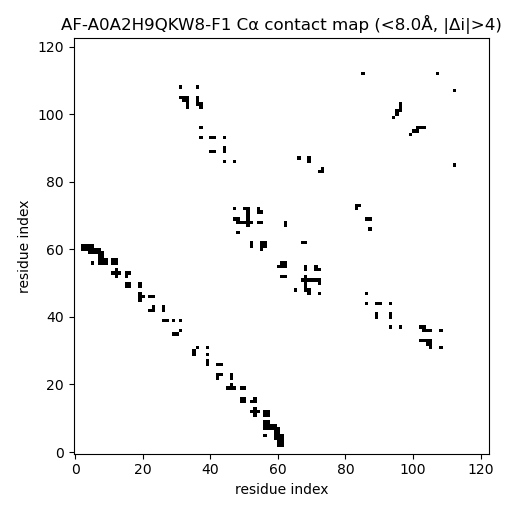8 87 VAL A C 1
ATOM 695 O O . VAL A 1 87 ? 5.932 -3.712 2.063 1.00 87.88 87 VAL A O 1
ATOM 698 N N . ASN A 1 88 ? 5.788 -5.414 3.503 1.00 85.94 88 ASN A N 1
ATOM 699 C CA . ASN A 1 88 ? 6.977 -5.001 4.250 1.00 85.94 88 ASN A CA 1
ATOM 700 C C . ASN A 1 88 ? 8.269 -5.176 3.426 1.00 85.94 88 ASN A C 1
ATOM 702 O O . ASN A 1 88 ? 9.194 -4.370 3.548 1.00 85.94 88 ASN A O 1
ATOM 706 N N . SER A 1 89 ? 8.336 -6.180 2.547 1.00 86.69 89 SER A N 1
ATOM 707 C CA . SER A 1 89 ? 9.443 -6.319 1.590 1.00 86.69 89 SER A CA 1
ATOM 708 C C . SER A 1 89 ? 9.458 -5.163 0.587 1.00 86.69 89 SER A C 1
ATOM 710 O O . SER A 1 89 ? 10.521 -4.595 0.333 1.00 86.69 89 SER A O 1
ATOM 712 N N . LEU A 1 90 ? 8.289 -4.736 0.094 1.00 87.19 90 LEU A N 1
ATOM 713 C CA . LEU A 1 90 ? 8.166 -3.550 -0.763 1.00 87.19 90 LEU A CA 1
ATOM 714 C C . LEU A 1 90 ? 8.604 -2.270 -0.041 1.00 87.19 90 LEU A C 1
ATOM 716 O O . LEU A 1 90 ? 9.305 -1.453 -0.632 1.00 87.19 90 LEU A O 1
ATOM 720 N N . ARG A 1 91 ? 8.283 -2.117 1.251 1.00 89.12 91 ARG A N 1
ATOM 721 C CA . ARG A 1 91 ? 8.761 -0.992 2.076 1.00 89.12 91 ARG A CA 1
ATOM 722 C C . ARG A 1 91 ? 10.286 -0.908 2.098 1.00 89.12 91 ARG A C 1
ATOM 724 O O . ARG A 1 91 ? 10.849 0.171 1.911 1.00 89.12 91 ARG A O 1
ATOM 731 N N . LYS A 1 92 ? 10.950 -2.043 2.344 1.00 87.06 92 LYS A N 1
ATOM 732 C CA . LYS A 1 92 ? 12.418 -2.136 2.368 1.00 87.06 92 LYS A CA 1
ATO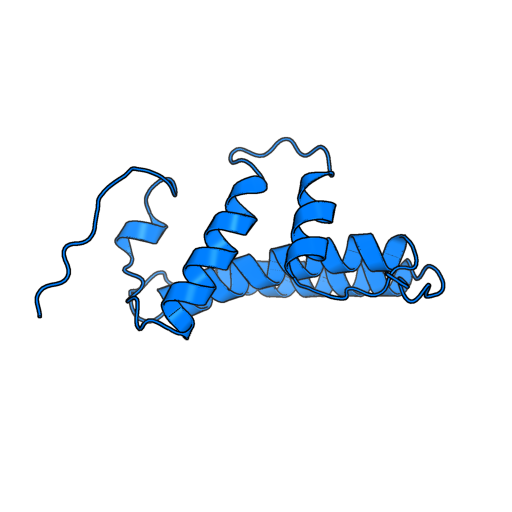M 733 C C . LYS A 1 92 ? 13.000 -1.836 0.991 1.00 87.06 92 LYS A C 1
ATOM 735 O O . LYS A 1 92 ? 13.934 -1.052 0.889 1.00 87.06 92 LYS A O 1
ATOM 740 N N . LEU A 1 93 ? 12.406 -2.389 -0.066 1.00 85.31 93 LEU A N 1
ATOM 741 C CA . LEU A 1 93 ? 12.838 -2.125 -1.435 1.00 85.31 93 LEU A CA 1
ATOM 742 C C . LEU A 1 93 ? 12.703 -0.641 -1.798 1.00 85.31 93 LEU A C 1
ATOM 744 O O . LEU A 1 93 ? 13.659 -0.059 -2.296 1.00 85.31 93 LEU A O 1
ATOM 748 N N . ARG A 1 94 ? 11.569 -0.003 -1.482 1.00 86.50 94 ARG A N 1
ATOM 749 C CA . ARG A 1 94 ? 11.362 1.442 -1.671 1.00 86.50 94 ARG A CA 1
ATOM 750 C C . ARG A 1 94 ? 12.420 2.260 -0.932 1.00 86.50 94 ARG A C 1
ATOM 752 O O . ARG A 1 94 ? 12.939 3.222 -1.481 1.00 86.50 94 ARG A O 1
ATOM 759 N N . HIS A 1 95 ? 12.736 1.897 0.312 1.00 86.50 95 HIS A N 1
ATOM 760 C CA . HIS A 1 95 ? 13.784 2.563 1.088 1.00 86.50 95 HIS A CA 1
ATOM 761 C C . HIS A 1 95 ? 15.163 2.411 0.424 1.00 86.50 95 HIS A C 1
ATOM 763 O O . HIS A 1 95 ? 15.871 3.398 0.256 1.00 86.50 95 HIS A O 1
ATOM 769 N N . ASN A 1 96 ? 15.497 1.210 -0.049 1.00 83.12 96 ASN A N 1
ATOM 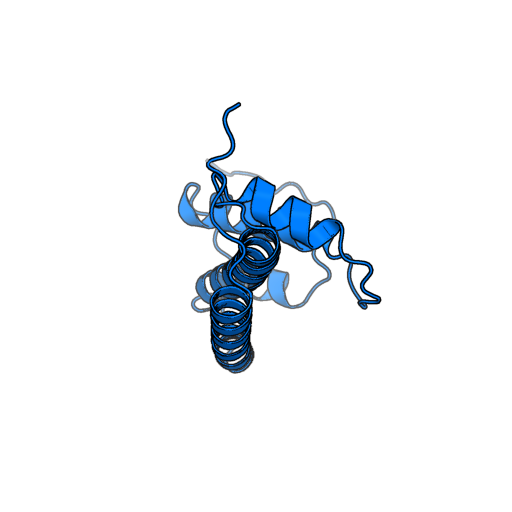770 C CA . ASN A 1 96 ? 16.755 0.950 -0.748 1.00 83.12 96 ASN A CA 1
ATOM 771 C C . ASN A 1 96 ? 16.874 1.726 -2.066 1.00 83.12 96 ASN A C 1
ATOM 773 O O . ASN A 1 96 ? 17.929 2.283 -2.356 1.00 83.12 96 ASN A O 1
ATOM 777 N N . ILE A 1 97 ? 15.794 1.806 -2.847 1.00 80.88 97 ILE A N 1
ATOM 778 C CA . ILE A 1 97 ? 15.783 2.584 -4.091 1.00 80.88 97 ILE A CA 1
ATOM 779 C C . ILE A 1 97 ? 15.917 4.085 -3.790 1.00 80.88 97 ILE A C 1
ATOM 781 O O . ILE A 1 97 ? 16.734 4.754 -4.410 1.00 80.88 97 ILE A O 1
ATOM 785 N N . ASN A 1 98 ? 15.181 4.600 -2.797 1.00 80.50 98 ASN A N 1
ATOM 786 C CA . ASN A 1 98 ? 15.187 6.027 -2.456 1.00 80.50 98 ASN A CA 1
ATOM 787 C C . ASN A 1 98 ? 16.526 6.533 -1.909 1.00 80.50 98 ASN A C 1
ATOM 789 O O . ASN A 1 98 ? 16.893 7.669 -2.190 1.00 80.50 98 ASN A O 1
ATOM 793 N N . TYR A 1 99 ? 17.194 5.744 -1.064 1.00 79.00 99 TYR A N 1
ATOM 794 C CA . TYR A 1 99 ? 18.308 6.241 -0.246 1.00 79.00 99 TYR A CA 1
ATOM 795 C C . TYR A 1 99 ? 19.655 5.591 -0.563 1.00 79.00 99 TYR A C 1
ATOM 797 O O . TYR A 1 99 ? 20.683 6.132 -0.174 1.00 79.00 99 TYR A O 1
ATOM 805 N N . TYR A 1 100 ? 19.668 4.459 -1.273 1.00 74.00 100 TYR A N 1
ATOM 806 C CA . TYR A 1 100 ? 20.889 3.689 -1.537 1.00 74.00 100 TYR A CA 1
ATOM 807 C C . TYR A 1 100 ? 21.147 3.460 -3.033 1.00 74.00 100 TYR A C 1
ATOM 809 O O . TYR A 1 100 ? 21.962 2.615 -3.391 1.00 74.00 100 TYR A O 1
ATOM 817 N N . GLY A 1 101 ? 20.446 4.179 -3.919 1.00 67.62 101 GLY A N 1
ATOM 818 C CA . GLY A 1 101 ? 20.714 4.164 -5.362 1.00 67.62 101 GLY A CA 1
ATOM 819 C C . GLY A 1 101 ? 20.405 2.837 -6.063 1.00 67.62 101 GLY A C 1
ATOM 820 O O . GLY A 1 101 ? 20.912 2.582 -7.154 1.00 67.62 101 GLY A O 1
ATOM 821 N N . TYR A 1 102 ? 19.583 1.969 -5.462 1.00 72.69 102 TYR A N 1
ATOM 822 C CA . TYR A 1 102 ? 19.201 0.705 -6.093 1.00 72.69 102 TYR A CA 1
ATOM 823 C C . TYR A 1 102 ? 18.391 0.959 -7.368 1.00 72.69 102 TYR A C 1
ATOM 825 O O . TYR A 1 102 ? 17.284 1.485 -7.310 1.00 72.69 102 TYR A O 1
ATOM 833 N N . ILE A 1 103 ? 18.892 0.495 -8.513 1.00 70.94 103 ILE A N 1
ATOM 834 C CA . ILE A 1 103 ? 18.146 0.543 -9.774 1.00 70.94 103 ILE A CA 1
ATOM 835 C C . ILE A 1 103 ? 17.142 -0.614 -9.803 1.00 70.94 103 ILE A C 1
ATOM 837 O O . ILE A 1 103 ? 17.506 -1.798 -9.778 1.00 70.94 103 ILE A O 1
ATOM 841 N N . ALA A 1 104 ? 15.855 -0.276 -9.845 1.00 67.00 104 ALA A N 1
ATOM 842 C CA . ALA A 1 104 ? 14.789 -1.248 -10.017 1.00 67.00 104 ALA A CA 1
ATOM 843 C C . ALA A 1 104 ? 14.745 -1.708 -11.482 1.00 67.00 104 ALA A C 1
ATOM 845 O O . ALA A 1 104 ? 14.285 -0.982 -12.350 1.00 67.00 104 ALA A O 1
ATOM 846 N N . LYS A 1 105 ? 15.223 -2.924 -11.760 1.00 70.38 105 LYS A N 1
ATOM 847 C CA . LYS A 1 105 ? 15.132 -3.522 -13.100 1.00 70.38 105 LYS A CA 1
ATOM 848 C C . LYS A 1 105 ? 13.792 -4.230 -13.300 1.00 70.38 105 LYS A C 1
ATOM 850 O O . LYS A 1 105 ? 13.334 -4.950 -12.408 1.00 70.38 105 LYS A O 1
ATOM 855 N N . LYS A 1 106 ? 13.232 -4.141 -14.506 1.00 54.75 106 LYS A N 1
ATOM 856 C CA . LYS A 1 106 ? 12.005 -4.804 -14.982 1.00 54.75 106 LYS A CA 1
ATOM 857 C C . LYS A 1 106 ? 11.945 -6.297 -14.654 1.00 54.75 106 LYS A C 1
ATOM 859 O O . LYS A 1 106 ? 10.871 -6.816 -14.355 1.00 54.75 106 LYS A O 1
ATOM 864 N N . LEU A 1 107 ? 13.086 -6.995 -14.651 1.00 50.97 107 LEU A N 1
ATOM 865 C CA . LEU A 1 107 ? 13.154 -8.428 -14.333 1.00 50.97 107 LEU A CA 1
ATOM 866 C C . LEU A 1 107 ? 12.659 -8.748 -12.907 1.00 50.97 107 LEU A C 1
ATOM 868 O O . LEU A 1 107 ? 12.032 -9.783 -12.695 1.00 50.97 107 LEU A O 1
ATOM 872 N N . LYS A 1 108 ? 12.860 -7.834 -11.944 1.00 53.25 108 LYS A N 1
ATOM 873 C CA . LYS A 1 108 ? 12.378 -7.992 -10.559 1.00 53.25 108 LYS A CA 1
ATOM 874 C C . LYS A 1 108 ? 10.865 -7.799 -10.421 1.00 53.25 108 LYS A C 1
ATOM 876 O O . LYS A 1 108 ? 10.297 -8.223 -9.424 1.00 53.25 108 LYS A O 1
ATOM 881 N N . LEU A 1 109 ? 10.209 -7.193 -11.414 1.00 51.50 109 LEU A N 1
ATOM 882 C CA . LEU A 1 109 ? 8.754 -7.013 -11.443 1.00 51.50 109 LEU A CA 1
ATOM 883 C C . LEU A 1 109 ? 8.023 -8.212 -12.067 1.00 51.50 109 LEU A C 1
ATOM 885 O O . LEU A 1 109 ? 6.839 -8.399 -11.801 1.00 51.50 109 LEU A O 1
ATOM 889 N N . LYS A 1 110 ? 8.725 -9.053 -12.845 1.00 40.62 110 LYS A N 1
ATOM 890 C CA . LYS A 1 110 ? 8.168 -10.257 -13.493 1.00 40.62 110 LYS A CA 1
ATOM 891 C C . LYS A 1 110 ? 8.382 -11.575 -12.726 1.00 40.62 110 LYS A C 1
ATOM 893 O O . LYS A 1 110 ? 7.843 -12.590 -13.152 1.00 40.62 110 LYS A O 1
ATOM 898 N N . MET A 1 111 ? 9.112 -11.597 -11.606 1.00 35.78 111 MET A N 1
ATOM 899 C CA . MET A 1 111 ? 9.410 -12.825 -10.841 1.00 35.78 111 MET A CA 1
ATOM 900 C C . MET A 1 111 ? 8.995 -12.721 -9.359 1.00 35.78 111 MET A C 1
ATOM 902 O O . MET A 1 111 ? 8.919 -11.617 -8.815 1.00 35.78 111 MET A O 1
ATOM 906 N N . PRO A 1 112 ? 8.643 -13.848 -8.704 1.00 36.66 112 PRO A N 1
ATOM 907 C CA . PRO A 1 112 ? 8.095 -13.868 -7.349 1.00 36.66 112 PRO A CA 1
ATOM 908 C C . PRO A 1 112 ? 9.140 -13.325 -6.367 1.00 36.66 112 PRO A C 1
ATOM 910 O O . PRO A 1 112 ? 10.302 -13.706 -6.405 1.00 36.66 112 PRO A O 1
ATOM 913 N N . PHE A 1 113 ? 8.724 -12.388 -5.517 1.00 38.69 113 PHE A N 1
ATOM 914 C CA . PHE A 1 113 ? 9.560 -11.348 -4.898 1.00 38.69 113 PHE A CA 1
ATOM 915 C C . PHE A 1 113 ? 10.657 -11.790 -3.901 1.00 38.69 113 PHE A C 1
ATOM 917 O O . PHE A 1 113 ? 11.212 -10.935 -3.211 1.00 38.69 113 PHE A O 1
ATOM 924 N N . LEU A 1 114 ? 10.992 -13.078 -3.800 1.00 43.69 114 LEU A N 1
ATOM 925 C CA . LEU A 1 114 ? 12.026 -13.599 -2.903 1.00 43.69 114 LEU A CA 1
ATOM 926 C C . LEU A 1 114 ? 12.677 -14.867 -3.485 1.00 43.69 114 LEU A C 1
ATOM 928 O O . LEU A 1 114 ? 12.201 -15.975 -3.260 1.00 43.69 114 LEU A O 1
ATOM 932 N N . SER A 1 115 ? 13.817 -14.720 -4.156 1.00 31.23 115 SER A N 1
ATOM 933 C CA . SER A 1 115 ? 14.839 -15.769 -4.176 1.00 31.23 115 SER A CA 1
ATOM 934 C C . SER A 1 115 ? 16.201 -15.119 -3.979 1.00 31.23 115 SER A C 1
ATOM 936 O O . SER A 1 115 ? 16.559 -14.160 -4.660 1.00 31.23 115 SER A O 1
ATOM 938 N N . HIS A 1 116 ? 16.909 -15.614 -2.973 1.00 42.53 116 HIS A N 1
ATOM 939 C CA . HIS A 1 116 ? 18.223 -15.179 -2.538 1.00 42.53 116 HIS A CA 1
ATOM 940 C C . HIS A 1 116 ? 19.210 -15.061 -3.702 1.00 42.53 116 HIS A C 1
ATOM 942 O O . HIS A 1 116 ? 19.580 -16.063 -4.300 1.00 42.53 116 HIS A O 1
ATOM 948 N N . THR A 1 117 ? 19.709 -13.855 -3.951 1.00 35.84 117 THR A N 1
ATOM 949 C CA . THR A 1 117 ? 21.015 -13.666 -4.592 1.00 35.84 117 THR A CA 1
ATOM 950 C C . THR A 1 117 ? 21.676 -12.437 -3.974 1.00 35.84 117 THR A C 1
ATOM 952 O O . THR A 1 117 ? 21.064 -11.362 -3.999 1.00 35.84 117 THR A O 1
ATOM 955 N N . PRO A 1 118 ? 22.885 -12.565 -3.399 1.00 38.19 118 PRO A N 1
ATOM 956 C CA . PRO A 1 118 ? 23.664 -11.416 -2.968 1.00 38.19 118 PRO A CA 1
ATOM 957 C C . PRO A 1 118 ? 24.076 -10.641 -4.223 1.00 38.19 118 PRO A C 1
ATOM 959 O O . PRO A 1 118 ? 24.599 -11.219 -5.172 1.00 38.19 118 PRO A O 1
ATOM 962 N N . VAL A 1 119 ? 23.792 -9.340 -4.263 1.00 35.38 119 VAL A N 1
ATOM 963 C CA . VAL A 1 119 ? 24.307 -8.481 -5.331 1.00 35.38 119 VAL A CA 1
ATOM 964 C C . VAL A 1 119 ? 25.688 -8.021 -4.893 1.00 35.38 119 VAL A C 1
ATOM 966 O O . VAL A 1 119 ? 25.815 -7.263 -3.934 1.00 35.38 119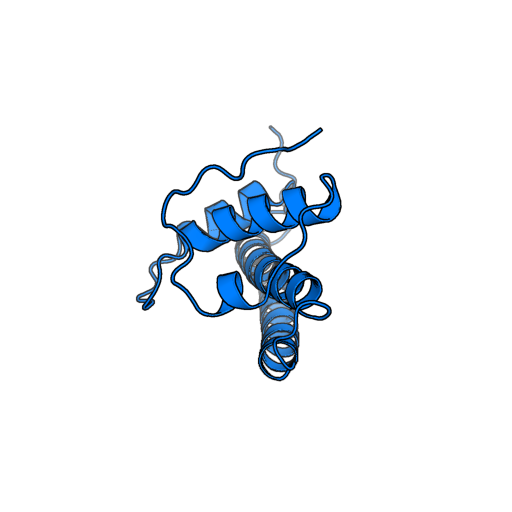 VAL A O 1
ATOM 969 N N . SER A 1 120 ? 26.704 -8.532 -5.581 1.00 33.53 120 SER A N 1
ATOM 970 C CA . SER A 1 120 ? 28.090 -8.094 -5.472 1.00 33.53 120 SER A CA 1
ATOM 971 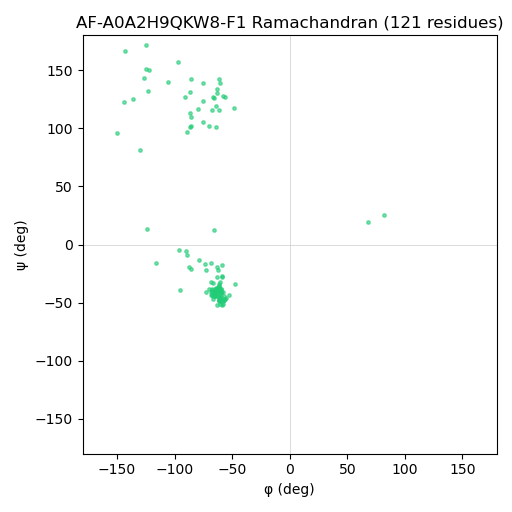C C . SER A 1 120 ? 28.187 -6.597 -5.760 1.00 33.53 120 SER A C 1
ATOM 973 O O . SER A 1 120 ? 27.715 -6.124 -6.795 1.00 33.53 120 SER A O 1
ATOM 975 N N . ILE A 1 121 ? 28.797 -5.863 -4.833 1.00 30.45 121 ILE A N 1
ATOM 976 C CA . ILE A 1 121 ? 29.210 -4.475 -5.022 1.00 30.45 121 ILE A CA 1
ATOM 977 C C . ILE A 1 121 ? 30.606 -4.542 -5.644 1.00 30.45 121 ILE A C 1
ATOM 979 O O . ILE A 1 121 ? 31.532 -5.030 -5.000 1.00 30.45 121 ILE A O 1
ATOM 983 N N . HIS A 1 122 ? 30.751 -4.109 -6.895 1.00 31.81 122 HIS A N 1
ATOM 984 C CA . HIS A 1 122 ? 32.064 -3.742 -7.419 1.00 31.81 122 HIS A CA 1
ATOM 985 C C . HIS A 1 122 ? 32.275 -2.252 -7.149 1.00 31.81 122 HIS A C 1
ATOM 987 O O . HIS A 1 122 ? 31.378 -1.454 -7.424 1.00 31.81 122 HIS A O 1
ATOM 993 N N . CYS A 1 123 ? 33.416 -1.964 -6.516 1.00 41.91 123 CYS A N 1
ATOM 994 C CA . CYS A 1 123 ? 33.907 -0.647 -6.120 1.00 41.91 123 CYS A CA 1
ATOM 995 C C . CYS A 1 123 ? 33.956 0.350 -7.279 1.00 41.91 123 CYS A C 1
ATOM 997 O O . CYS A 1 123 ? 34.260 -0.089 -8.412 1.00 41.91 123 CYS A O 1
#

Solvent-accessible surface area (backbone atoms only — not comparable to full-atom values): 7158 Å² total; per-residue (Å²): 134,86,74,58,76,43,76,62,32,60,70,57,17,50,52,39,41,56,52,24,48,55,52,44,60,53,50,73,70,53,73,85,35,53,84,40,31,51,60,44,51,43,48,56,36,50,29,53,37,36,46,8,40,20,54,34,27,45,72,11,36,60,79,87,50,72,65,59,16,44,56,57,45,59,69,55,93,71,97,59,99,60,68,68,68,52,52,60,54,39,49,51,49,43,50,39,36,74,75,65,72,49,81,45,51,46,70,66,75,76,47,78,93,78,74,95,71,88,81,81,82,81,132

Radius of gyration: 16.15 Å; Cα contacts (8 Å, |Δi|>4): 128; chains: 1; bounding box: 50×26×43 Å

Secondary structure (DSSP, 8-state):
----BPPP-HHHHHHHHHHHHHHHHHHTTS---HHHHHHHHHHHHHHHHHHHHHHHHHHTB----HHHHHHHHHTS----SS-TTHHHHHHHHHHHHHHH-----GGGTSS-S----------

Sequence (123 aa):
MSSRIKHQDKKNAISIINASERQMQFTLKQDVTDESAFNIIRNIYECFRMLGDAVLVSKGFASIDHVEQIKELEKIPAKTERPISLVNSLRKLRHNINYYGYIAKKLKLKMPFLSHTPVSIHC

Nearest PDB structures (foldseek):
  6khi-assembly1_E  TM=3.386E-01  e=5.187E+00  Thermosynechococcus vestitus BP-1

pLDDT: mean 80.45, std 19.52, range [30.45, 98.12]

Mean predicted aligned error: 8.68 Å